Protein AF-A0A061HVM9-F1 (afdb_monomer_lite)

Foldseek 3Di:
DQAPFFQFAPPPPDDDDDDDDRHGDAEADAAEAEQDALVCLDLVNVLVVQVVVCVVCVVPPHNFFDQADPVVLCQPPPDDPVSHPTGTRYAYAHDADDPVVQPDQPPDDVPDDPVVSNDDDDRNGDHNVSRVVSVVVSVVPGDDGARHNDDDDPVRVVVVVVVSVVCSVVGPSVVVVVVVVD

InterPro domains:
  IPR039177 Nonsense-mediated mRNA decay factor SMG9 [PTHR14270] (1-181)

Sequence (182 aa):
MVKPSTPSPSHESSSSAGSDEGTEYYPHLVFLQNKARREDFCPRKLRQMHLMIDQLMAHSHLRYKGTLSMLQCNIFPGLPPDFLDSEVNLFLVPFMDSDAESETPPRAGPGSSPLFSLLPGYRGHPSFQSLVSKLRSQVMSMARPQLSHTILTEKNWFHYAARIWDGVKKSSALAEYSRLLA

pLDDT: mean 84.29, std 17.09, range [33.88, 97.94]

Organism: Cricetulus griseus (NCBI:txid10029)

Secondary structure (DSSP, 8-state):
--SPP-BPPTT--SS--------B---B--EEEEEE-GGGGSHHHHHHHHHHHHHHHTT--SB-BSS--TTTTTSSTT--GGG-SS-BSEEEEEPPPPGGGSS------TTS-TTGGGPPP--SS--HHHHHHHHHHHHHTS----SSSSPPPHHHHHHHHHHHHHHHHT-HHHHHHHHH--

Radius of gyration: 23.23 Å; chains: 1; bounding box: 70×37×56 Å

Structure (mmCIF, N/CA/C/O backbone):
data_AF-A0A061HVM9-F1
#
_entry.id   AF-A0A061HVM9-F1
#
loop_
_atom_site.group_PDB
_atom_site.id
_atom_site.type_symbol
_atom_site.label_atom_id
_atom_site.label_alt_id
_atom_site.label_comp_id
_atom_site.label_asym_id
_atom_site.label_entity_id
_atom_site.label_seq_id
_atom_site.pdbx_PDB_ins_code
_atom_site.Cartn_x
_atom_site.Cartn_y
_atom_site.Cartn_z
_atom_site.occupancy
_atom_site.B_iso_or_equiv
_atom_site.auth_seq_id
_atom_site.auth_comp_id
_atom_site.auth_asym_id
_atom_site.auth_atom_id
_atom_site.pdbx_PDB_model_num
ATOM 1 N N . MET A 1 1 ? 10.374 -10.159 -11.064 1.00 74.19 1 MET A N 1
ATOM 2 C CA . MET A 1 1 ? 11.382 -10.886 -11.867 1.00 74.19 1 MET A CA 1
ATOM 3 C C . MET A 1 1 ? 11.399 -10.501 -13.350 1.00 74.19 1 MET A C 1
ATOM 5 O O . MET A 1 1 ? 12.357 -10.835 -14.017 1.00 74.19 1 MET A O 1
ATOM 9 N N . VAL A 1 2 ? 10.397 -9.783 -13.879 1.00 85.38 2 VAL A N 1
ATOM 10 C CA . VAL A 1 2 ? 10.331 -9.397 -15.310 1.00 85.38 2 VAL A CA 1
ATOM 11 C C . VAL A 1 2 ? 10.560 -7.899 -15.560 1.00 85.38 2 VAL A C 1
ATOM 13 O O . VAL A 1 2 ? 10.361 -7.415 -16.673 1.00 85.38 2 VAL A O 1
ATOM 16 N N . LYS A 1 3 ? 10.927 -7.141 -14.514 1.00 85.56 3 LYS A N 1
ATOM 17 C CA . LYS A 1 3 ? 11.178 -5.703 -14.649 1.00 85.56 3 LYS A CA 1
ATOM 18 C C . LYS A 1 3 ? 12.512 -5.478 -15.370 1.00 85.56 3 LYS A C 1
ATOM 20 O O . LYS A 1 3 ? 13.446 -6.235 -15.115 1.00 85.56 3 LYS A O 1
ATOM 25 N N . PRO A 1 4 ? 12.626 -4.450 -16.229 1.00 77.50 4 PRO A N 1
ATOM 26 C CA . PRO A 1 4 ? 13.921 -4.030 -16.746 1.00 77.50 4 PRO A CA 1
ATOM 27 C C . PRO A 1 4 ? 14.872 -3.695 -15.594 1.00 77.50 4 PRO A C 1
ATOM 29 O O . PRO A 1 4 ? 14.436 -3.150 -14.575 1.00 77.50 4 PRO A O 1
ATOM 32 N N . SER A 1 5 ? 16.161 -3.981 -15.764 1.00 73.75 5 SER A N 1
ATOM 33 C CA . SER A 1 5 ? 17.179 -3.606 -14.787 1.00 73.75 5 SER A CA 1
ATOM 34 C C . SER A 1 5 ? 17.201 -2.087 -14.629 1.00 73.75 5 SER A C 1
ATOM 36 O O . SER A 1 5 ? 17.456 -1.346 -15.579 1.00 73.75 5 SER A O 1
ATOM 38 N N . THR A 1 6 ? 16.904 -1.621 -13.420 1.00 64.56 6 THR A N 1
ATOM 39 C CA . THR A 1 6 ? 16.974 -0.208 -13.047 1.00 64.56 6 THR A CA 1
ATOM 40 C C . THR A 1 6 ? 18.189 -0.014 -12.147 1.00 64.56 6 THR A C 1
ATOM 42 O O . THR A 1 6 ? 18.214 -0.622 -11.071 1.00 64.56 6 THR A O 1
ATOM 45 N N . PRO A 1 7 ? 19.180 0.796 -12.551 1.00 56.75 7 PRO A N 1
ATOM 46 C CA . PRO A 1 7 ? 20.351 1.042 -11.723 1.00 56.75 7 PRO A CA 1
ATOM 47 C C . PRO A 1 7 ? 19.973 1.719 -10.401 1.00 56.75 7 PRO A C 1
ATOM 49 O O . PRO A 1 7 ? 19.170 2.655 -10.411 1.00 56.75 7 PRO A O 1
ATOM 52 N N . SER A 1 8 ? 20.563 1.296 -9.279 1.00 52.66 8 SER A N 1
ATOM 53 C CA . SER A 1 8 ? 20.356 1.999 -8.006 1.00 52.66 8 SER A CA 1
ATOM 54 C C . SER A 1 8 ? 21.213 3.254 -7.865 1.00 52.66 8 SER A C 1
ATOM 56 O O . SER A 1 8 ? 22.291 3.354 -8.453 1.00 52.66 8 SER A O 1
ATOM 58 N N . PRO A 1 9 ? 20.780 4.208 -7.028 1.00 52.53 9 PRO A N 1
ATOM 59 C CA . PRO A 1 9 ? 21.576 5.376 -6.681 1.00 52.53 9 PRO A CA 1
ATOM 60 C C . PRO A 1 9 ? 22.798 4.989 -5.850 1.00 52.53 9 PRO A C 1
ATOM 62 O O . PRO A 1 9 ? 22.701 4.209 -4.908 1.00 52.53 9 PRO A O 1
ATOM 65 N N . SER A 1 10 ? 23.934 5.612 -6.139 1.00 45.53 10 SER A N 1
ATOM 66 C CA . SER A 1 10 ? 25.248 5.297 -5.569 1.00 45.53 10 SER A CA 1
ATOM 67 C C . SER A 1 10 ? 25.449 5.692 -4.092 1.00 45.53 10 SER A C 1
ATOM 69 O O . SER A 1 10 ? 26.585 5.713 -3.639 1.00 45.53 10 SER A O 1
ATOM 71 N N . HIS A 1 11 ? 24.400 6.066 -3.345 1.00 48.12 11 HIS A N 1
ATOM 72 C CA . HIS A 1 11 ? 24.543 6.773 -2.058 1.00 48.12 11 HIS A CA 1
ATOM 73 C C . HIS A 1 11 ? 23.837 6.152 -0.833 1.00 48.12 11 HIS A C 1
ATOM 75 O O . HIS A 1 11 ? 23.823 6.790 0.214 1.00 48.12 11 HIS A O 1
ATOM 81 N N . GLU A 1 12 ? 23.322 4.915 -0.892 1.00 46.75 12 GLU A N 1
ATOM 82 C CA . GLU A 1 12 ? 22.878 4.178 0.322 1.00 46.75 12 GLU A CA 1
ATOM 83 C C . GLU A 1 12 ? 23.968 3.255 0.914 1.00 46.75 12 GLU A C 1
ATOM 85 O O . GLU A 1 12 ? 23.687 2.338 1.681 1.00 46.75 12 GLU A O 1
ATOM 90 N N . SER A 1 13 ? 25.246 3.500 0.610 1.00 41.34 13 SER A N 1
ATOM 91 C CA . SER A 1 13 ? 26.3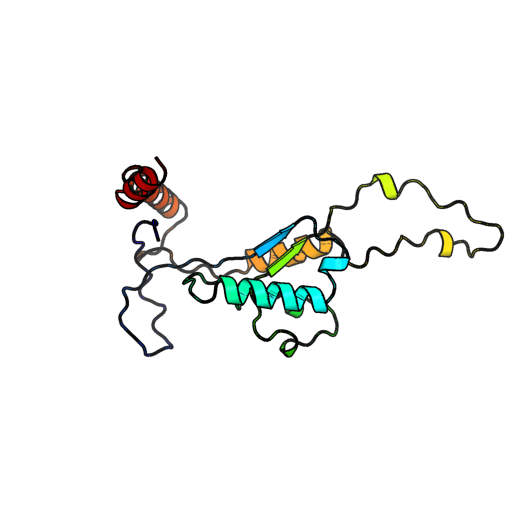77 2.780 1.207 1.00 41.34 13 SER A CA 1
ATOM 92 C C . SER A 1 13 ? 26.755 3.346 2.582 1.00 41.34 13 SER A C 1
ATOM 94 O O . SER A 1 13 ? 27.832 3.912 2.761 1.00 41.34 13 SER A O 1
ATOM 96 N N . SER A 1 14 ? 25.880 3.190 3.574 1.00 45.47 14 SER A N 1
ATOM 97 C CA . SER A 1 14 ? 26.281 3.266 4.984 1.00 45.47 14 SER A CA 1
ATOM 98 C C . SER A 1 14 ? 25.332 2.457 5.867 1.00 45.47 14 SER A C 1
ATOM 100 O O . SER A 1 14 ? 24.456 3.024 6.512 1.00 45.47 14 SER A O 1
ATOM 102 N N . SER A 1 15 ? 25.510 1.129 5.861 1.00 44.72 15 SER A N 1
ATOM 103 C CA . SER A 1 15 ? 25.301 0.169 6.971 1.00 44.72 15 SER A CA 1
ATOM 104 C C . SER A 1 15 ? 24.714 -1.173 6.511 1.00 44.72 15 SER A C 1
ATOM 106 O O . SER A 1 15 ? 23.558 -1.494 6.750 1.00 44.72 15 SER A O 1
ATOM 108 N N . SER A 1 16 ? 25.530 -2.003 5.865 1.00 35.62 16 SER A N 1
ATOM 109 C CA . SER A 1 16 ? 25.559 -3.459 6.098 1.00 35.62 16 SER A CA 1
ATOM 110 C C . SER A 1 16 ? 26.621 -4.084 5.199 1.00 35.62 16 SER A C 1
ATOM 112 O O . SER A 1 16 ? 26.613 -3.932 3.983 1.00 35.62 16 SER A O 1
ATOM 114 N N . ALA A 1 17 ? 27.588 -4.745 5.827 1.00 43.00 17 ALA A N 1
ATOM 115 C CA . ALA A 1 17 ? 28.552 -5.585 5.144 1.00 43.00 17 ALA A CA 1
ATOM 116 C C . ALA A 1 17 ? 27.852 -6.882 4.712 1.00 43.00 17 ALA A C 1
ATOM 118 O O . ALA A 1 17 ? 27.340 -7.603 5.567 1.00 43.00 17 ALA A O 1
ATOM 119 N N . GLY A 1 18 ? 27.841 -7.179 3.411 1.00 34.38 18 GLY A N 1
ATOM 120 C CA . GLY A 1 18 ? 27.379 -8.467 2.893 1.00 34.38 18 GLY A CA 1
ATOM 121 C C . GLY A 1 18 ? 26.972 -8.425 1.422 1.00 34.38 18 GLY A C 1
ATOM 122 O O . GLY A 1 18 ? 25.892 -7.951 1.107 1.00 34.38 18 GLY A O 1
ATOM 123 N N . SER A 1 19 ? 27.844 -8.976 0.572 1.00 33.88 19 SER A N 1
ATOM 124 C CA . SER A 1 19 ? 27.656 -9.372 -0.838 1.00 33.88 19 SER A CA 1
ATOM 125 C C . SER A 1 19 ? 27.231 -8.309 -1.862 1.00 33.88 19 SER A C 1
ATOM 127 O O . SER A 1 19 ? 26.124 -7.787 -1.867 1.00 33.88 19 SER A O 1
ATOM 129 N N . ASP A 1 20 ? 28.158 -8.099 -2.795 1.00 38.41 20 ASP A N 1
ATOM 130 C CA . ASP A 1 20 ? 28.116 -7.329 -4.037 1.00 38.41 20 ASP A CA 1
ATOM 131 C C . ASP A 1 20 ? 27.113 -7.927 -5.051 1.00 38.41 20 ASP A C 1
ATOM 133 O O . ASP A 1 20 ? 27.483 -8.486 -6.083 1.00 38.41 20 ASP A O 1
ATOM 137 N N . GLU A 1 21 ? 25.821 -7.877 -4.723 1.00 42.50 21 GLU A N 1
ATOM 138 C CA . GLU A 1 21 ? 24.730 -8.169 -5.653 1.00 42.50 21 GLU A CA 1
ATOM 139 C C . GLU A 1 21 ? 24.275 -6.830 -6.247 1.00 42.50 21 GLU A C 1
ATOM 141 O O . GLU A 1 21 ? 23.799 -5.948 -5.529 1.00 42.50 21 GLU A O 1
ATOM 146 N N . GLY A 1 22 ? 24.534 -6.643 -7.547 1.00 47.12 22 GLY A N 1
ATOM 147 C CA . GLY A 1 22 ? 24.397 -5.374 -8.264 1.00 47.12 22 GLY A CA 1
ATOM 148 C C . GLY A 1 22 ? 23.183 -4.569 -7.811 1.00 47.12 22 GLY A C 1
ATOM 149 O O . GLY A 1 22 ? 22.051 -5.035 -7.886 1.00 47.12 22 GLY A O 1
ATOM 150 N N . THR A 1 23 ? 23.449 -3.363 -7.314 1.00 64.88 23 THR A N 1
ATOM 151 C CA . THR A 1 23 ? 22.519 -2.520 -6.567 1.00 64.88 23 THR A CA 1
ATOM 152 C C . THR A 1 23 ? 21.246 -2.292 -7.394 1.00 64.88 23 THR A C 1
ATOM 154 O O . THR A 1 23 ? 21.191 -1.414 -8.261 1.00 64.88 23 THR A O 1
ATOM 157 N N . GLU A 1 24 ? 20.201 -3.087 -7.165 1.00 80.81 24 GLU A N 1
ATOM 158 C CA . GLU A 1 24 ? 18.944 -3.040 -7.914 1.00 80.81 24 GLU A CA 1
ATOM 159 C C . GLU A 1 24 ? 17.873 -2.288 -7.119 1.00 80.81 24 GLU A C 1
ATOM 161 O O . GLU A 1 24 ? 17.646 -2.540 -5.937 1.00 80.81 24 GLU A O 1
ATOM 166 N N . TYR A 1 25 ? 17.191 -1.347 -7.777 1.00 86.06 25 TYR A N 1
ATOM 167 C CA . TYR A 1 25 ? 16.159 -0.563 -7.108 1.00 86.06 25 TYR A CA 1
ATOM 168 C C . TYR A 1 25 ? 14.911 -1.415 -6.828 1.00 86.06 25 TYR A C 1
ATOM 170 O O . TYR A 1 25 ? 14.307 -1.979 -7.753 1.00 86.06 25 TYR A O 1
ATOM 178 N N . TYR A 1 26 ? 14.493 -1.434 -5.559 1.00 90.94 26 TYR A N 1
ATOM 179 C CA . TYR A 1 26 ? 13.255 -2.049 -5.083 1.00 90.94 26 TYR A CA 1
ATOM 180 C C . TYR A 1 26 ? 12.384 -1.012 -4.354 1.00 90.94 26 TYR A C 1
ATOM 182 O O . TYR A 1 26 ? 12.825 -0.438 -3.354 1.00 90.94 26 TYR A O 1
ATOM 190 N N . PRO A 1 27 ? 11.153 -0.747 -4.830 1.00 92.44 27 PRO A N 1
ATOM 191 C CA . PRO A 1 27 ? 10.288 0.264 -4.233 1.00 92.44 27 PRO A CA 1
ATOM 192 C C . PRO A 1 27 ? 9.688 -0.196 -2.896 1.00 92.44 27 PRO A C 1
ATOM 194 O O . PRO A 1 27 ? 9.654 -1.387 -2.570 1.00 92.44 27 PRO A O 1
ATOM 197 N N . HIS A 1 28 ? 9.153 0.773 -2.148 1.00 94.75 28 HIS A N 1
ATOM 198 C CA . HIS A 1 28 ? 8.286 0.505 -1.002 1.00 94.75 28 HIS A CA 1
ATOM 199 C C . HIS A 1 28 ? 6.947 -0.083 -1.449 1.00 94.75 28 HIS A C 1
ATOM 201 O O . HIS A 1 28 ? 6.376 0.341 -2.455 1.00 94.75 28 HIS A O 1
ATOM 207 N N . LEU A 1 29 ? 6.443 -1.043 -0.675 1.00 96.31 29 LEU A N 1
ATOM 208 C CA . LEU A 1 29 ? 5.141 -1.670 -0.875 1.00 96.31 29 LEU A CA 1
ATOM 209 C C . LEU A 1 29 ? 4.261 -1.426 0.353 1.00 96.31 29 LEU A C 1
ATOM 211 O O . LEU A 1 29 ? 4.731 -1.549 1.485 1.00 96.31 29 LEU A O 1
ATOM 215 N N . VAL A 1 30 ? 2.992 -1.093 0.114 1.00 97.00 30 VAL A N 1
ATOM 216 C CA . VAL A 1 30 ? 1.962 -0.906 1.144 1.00 97.00 30 VAL A CA 1
ATOM 217 C C . VAL A 1 30 ? 0.769 -1.793 0.803 1.00 97.00 30 VAL A C 1
ATOM 219 O O . VAL A 1 30 ? 0.274 -1.764 -0.324 1.00 97.00 30 VAL A O 1
ATOM 222 N N . PHE A 1 31 ? 0.294 -2.556 1.782 1.00 97.94 31 PHE A N 1
ATOM 223 C CA . PHE A 1 31 ? -0.919 -3.357 1.683 1.00 97.94 31 PHE A CA 1
ATOM 224 C C . PHE A 1 31 ? -2.098 -2.550 2.219 1.00 97.94 31 PHE A C 1
ATOM 226 O O . PHE A 1 31 ? -2.112 -2.160 3.383 1.00 97.94 31 PHE A O 1
ATOM 233 N N . LEU A 1 32 ? -3.096 -2.293 1.375 1.00 97.75 32 LEU A N 1
ATOM 234 C CA . LEU A 1 32 ? -4.292 -1.546 1.756 1.00 97.75 32 LEU A CA 1
ATOM 235 C C . LEU A 1 32 ? -5.514 -2.461 1.709 1.00 97.75 32 LEU A C 1
ATOM 237 O O . LEU A 1 32 ? -6.006 -2.785 0.627 1.00 97.75 32 LEU A O 1
ATOM 241 N N . GLN A 1 33 ? -6.037 -2.835 2.875 1.00 97.31 33 GLN A N 1
ATOM 242 C CA . GLN A 1 33 ? -7.285 -3.586 2.966 1.00 97.31 33 GLN A CA 1
ATOM 243 C C . GLN A 1 33 ? -8.463 -2.612 2.984 1.00 97.31 33 GLN A C 1
ATOM 245 O O . GLN A 1 33 ? -8.855 -2.081 4.026 1.00 97.31 33 GLN A O 1
ATOM 250 N N . ASN A 1 34 ? -9.012 -2.355 1.800 1.00 96.50 34 ASN A N 1
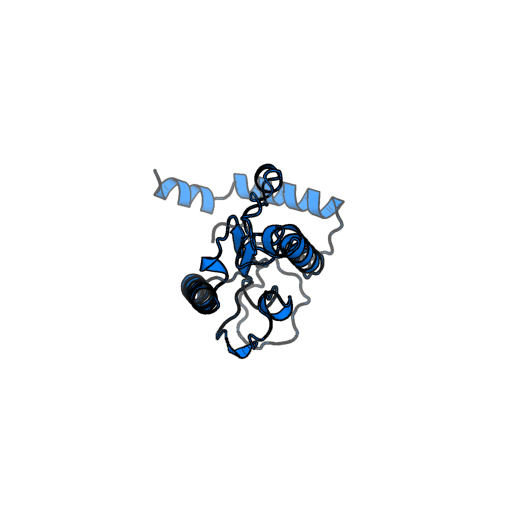ATOM 251 C CA . ASN A 1 34 ? -10.224 -1.561 1.650 1.00 96.50 34 ASN A CA 1
ATOM 252 C C . ASN A 1 34 ? -11.469 -2.379 2.037 1.00 96.50 34 ASN A C 1
ATOM 254 O O . ASN A 1 34 ? -11.451 -3.610 1.973 1.00 96.50 34 ASN A O 1
ATOM 258 N N . LYS A 1 35 ? -12.565 -1.693 2.383 1.00 95.75 35 LYS A N 1
ATOM 259 C CA . LYS A 1 35 ? -13.837 -2.300 2.810 1.00 95.75 35 LYS A CA 1
ATOM 260 C C . LYS A 1 35 ? -13.683 -3.200 4.044 1.00 95.75 35 LYS A C 1
ATOM 262 O O . LYS A 1 35 ? -14.399 -4.192 4.189 1.00 95.75 35 LYS A O 1
ATOM 267 N N . ALA A 1 36 ? -12.753 -2.840 4.926 1.00 96.31 36 ALA A N 1
ATOM 268 C CA . ALA A 1 36 ? -12.527 -3.534 6.183 1.00 96.31 36 ALA A CA 1
ATOM 269 C C . ALA A 1 36 ? -13.779 -3.461 7.069 1.00 96.31 36 ALA A C 1
ATOM 271 O O . ALA A 1 36 ? -14.452 -2.429 7.163 1.00 96.31 36 ALA A O 1
ATOM 272 N N . ARG A 1 37 ? -14.099 -4.572 7.721 1.00 94.75 37 ARG A N 1
ATOM 273 C CA . ARG A 1 37 ? -15.228 -4.694 8.648 1.00 94.75 37 ARG A CA 1
ATOM 274 C C . ARG A 1 37 ? -14.724 -4.654 10.084 1.00 94.75 37 ARG A C 1
ATOM 276 O O . ARG A 1 37 ? -13.538 -4.814 10.342 1.00 94.75 37 ARG A O 1
ATOM 283 N N . ARG A 1 38 ? -15.641 -4.529 11.045 1.00 94.81 38 ARG A N 1
ATOM 284 C CA . ARG A 1 38 ? -15.345 -4.562 12.490 1.00 94.81 38 ARG A CA 1
ATOM 285 C C . ARG A 1 38 ? -14.400 -5.699 12.906 1.00 94.81 38 ARG A C 1
ATOM 287 O O . ARG A 1 38 ? -13.505 -5.496 13.713 1.00 94.81 38 ARG A O 1
ATOM 294 N N . GLU A 1 39 ? -14.592 -6.891 12.350 1.00 95.75 39 GLU A N 1
ATOM 295 C CA . GLU A 1 39 ? -13.758 -8.071 12.617 1.00 95.75 39 GLU A CA 1
ATOM 296 C C . GLU A 1 39 ? -12.289 -7.905 12.197 1.00 95.75 39 GLU A C 1
ATOM 298 O O . GLU A 1 39 ? -11.416 -8.520 12.804 1.00 95.75 39 GLU A O 1
ATOM 303 N N . ASP A 1 40 ? -11.998 -7.062 11.204 1.00 96.06 40 ASP A N 1
ATOM 304 C CA . ASP A 1 40 ? -10.636 -6.774 10.738 1.00 96.06 40 ASP A CA 1
ATOM 305 C C . ASP A 1 40 ? -9.881 -5.860 11.708 1.00 96.06 40 ASP A C 1
ATOM 307 O O . ASP A 1 40 ? -8.659 -5.927 11.797 1.00 96.06 40 ASP A O 1
ATOM 311 N N . PHE A 1 41 ? -10.606 -5.073 12.507 1.00 95.75 41 PHE A N 1
ATOM 312 C CA . PHE A 1 41 ? -10.054 -4.201 13.545 1.00 95.75 41 PHE A CA 1
ATOM 313 C C . PHE A 1 41 ? -9.893 -4.908 14.901 1.00 95.75 41 PHE A C 1
ATOM 315 O O . PHE A 1 41 ? -9.752 -4.249 15.930 1.00 95.75 41 PHE A O 1
ATOM 322 N N . CYS A 1 42 ? -9.903 -6.243 14.952 1.00 94.81 42 CYS A N 1
ATOM 323 C CA . CYS A 1 42 ? -9.543 -6.948 16.180 1.00 94.81 42 CYS A CA 1
ATOM 324 C C . CYS A 1 42 ? -8.028 -7.249 16.213 1.00 94.81 42 CYS A C 1
ATOM 326 O O . CYS A 1 42 ? -7.492 -7.777 15.233 1.00 94.81 42 CYS A O 1
ATOM 328 N N . PRO A 1 43 ? -7.316 -6.992 17.333 1.00 94.81 43 PRO A N 1
ATOM 329 C CA . PRO A 1 43 ? -5.868 -7.225 17.428 1.00 94.81 43 PRO A CA 1
ATOM 330 C C . PRO A 1 43 ? -5.442 -8.656 17.076 1.00 94.81 43 PRO A C 1
ATOM 332 O O . PRO A 1 43 ? -4.395 -8.876 16.472 1.00 94.81 43 PRO A O 1
ATOM 335 N N . ARG A 1 44 ? -6.284 -9.646 17.402 1.00 95.75 44 ARG A N 1
ATOM 336 C CA . ARG A 1 44 ? -6.037 -11.054 17.068 1.00 95.75 44 ARG A CA 1
ATOM 337 C C . ARG A 1 44 ? -5.959 -11.281 15.555 1.00 95.75 44 ARG A C 1
ATOM 339 O O . ARG A 1 44 ? -5.037 -11.956 15.105 1.00 95.75 44 ARG A O 1
ATOM 346 N N . LYS A 1 45 ? -6.901 -10.727 14.782 1.00 96.38 45 LYS A N 1
ATOM 347 C CA . LYS A 1 45 ? -6.911 -10.851 13.315 1.00 96.38 45 LYS A CA 1
ATOM 348 C C . LYS A 1 45 ? -5.823 -9.981 12.689 1.00 96.38 45 LYS A C 1
ATOM 350 O O . LYS A 1 45 ? -5.169 -10.439 11.761 1.00 96.38 45 LYS A O 1
ATOM 355 N N . LEU A 1 46 ? -5.542 -8.803 13.256 1.00 95.38 46 LEU A N 1
ATOM 356 C CA . LEU A 1 46 ? -4.415 -7.961 12.843 1.00 95.38 46 LEU A CA 1
ATOM 357 C C . LEU A 1 46 ? -3.085 -8.731 12.904 1.00 95.38 46 LEU A C 1
ATOM 359 O O . LEU A 1 46 ? -2.373 -8.797 11.905 1.00 95.38 46 LEU A O 1
ATOM 363 N N . ARG A 1 47 ? -2.784 -9.395 14.030 1.00 95.75 47 ARG A N 1
ATOM 364 C CA . ARG A 1 47 ? -1.574 -10.228 14.159 1.00 95.75 47 ARG A CA 1
ATOM 365 C C . ARG A 1 47 ? -1.520 -11.329 13.098 1.00 95.75 47 ARG A C 1
ATOM 367 O O . ARG A 1 47 ? -0.470 -11.555 12.508 1.00 95.75 47 ARG A O 1
ATOM 374 N N . GLN A 1 48 ? -2.647 -11.993 12.836 1.00 96.94 48 GLN A N 1
ATOM 375 C CA . GLN A 1 48 ? -2.727 -13.034 11.806 1.00 96.94 48 GLN A CA 1
ATOM 376 C C . GLN A 1 48 ? -2.445 -12.479 10.403 1.00 96.94 48 GLN A C 1
ATOM 378 O O . GLN A 1 48 ? -1.688 -13.098 9.662 1.00 96.94 48 GLN A O 1
ATOM 383 N N . MET A 1 49 ? -2.990 -11.308 10.051 1.00 96.88 49 MET A N 1
ATOM 384 C CA . MET A 1 49 ? -2.720 -10.659 8.761 1.00 96.88 49 MET A CA 1
ATOM 385 C C . MET A 1 49 ? -1.229 -10.347 8.590 1.00 96.88 49 MET A C 1
ATOM 387 O O . MET A 1 49 ? -0.653 -10.675 7.555 1.00 96.88 49 MET A O 1
ATOM 391 N N . HIS A 1 50 ? -0.599 -9.769 9.616 1.00 96.50 50 HIS A N 1
ATOM 392 C CA . HIS A 1 50 ? 0.834 -9.468 9.607 1.00 96.50 50 HIS A CA 1
ATOM 393 C C . HIS A 1 50 ? 1.689 -10.730 9.437 1.00 96.50 50 HIS A C 1
ATOM 395 O O . HIS A 1 50 ? 2.556 -10.761 8.566 1.00 96.50 50 HIS A O 1
ATOM 401 N N . LEU A 1 51 ? 1.393 -11.786 10.202 1.00 97.12 51 LEU A N 1
ATOM 402 C CA . LEU A 1 51 ? 2.095 -13.068 10.121 1.00 97.12 51 LEU A CA 1
ATOM 403 C C . LEU A 1 51 ? 1.982 -13.699 8.725 1.00 97.12 51 LEU A C 1
ATOM 405 O O . LEU A 1 51 ? 2.978 -14.153 8.167 1.00 97.12 51 LEU A O 1
ATOM 409 N N . MET A 1 52 ? 0.775 -13.720 8.152 1.00 97.69 52 MET A N 1
ATOM 410 C CA . MET A 1 52 ? 0.540 -14.307 6.831 1.00 97.69 52 MET A CA 1
ATOM 411 C C . MET A 1 52 ? 1.272 -13.541 5.728 1.00 97.69 52 MET A C 1
ATOM 413 O O . MET A 1 52 ? 1.915 -14.160 4.884 1.00 97.69 52 MET A O 1
ATOM 417 N N . ILE A 1 53 ? 1.184 -12.206 5.729 1.00 97.38 53 ILE A N 1
ATOM 418 C CA . ILE A 1 53 ? 1.862 -11.378 4.724 1.00 97.38 53 ILE A CA 1
ATOM 419 C C . ILE A 1 53 ? 3.374 -11.560 4.826 1.00 97.38 53 ILE A C 1
ATOM 421 O O . ILE A 1 53 ? 4.029 -11.697 3.796 1.00 97.38 53 ILE A O 1
ATOM 425 N N . ASP A 1 54 ? 3.918 -11.593 6.043 1.00 96.94 54 ASP A N 1
ATOM 426 C CA . ASP A 1 54 ? 5.348 -11.794 6.252 1.00 96.94 54 ASP A CA 1
ATOM 427 C C . ASP A 1 54 ? 5.827 -13.132 5.673 1.00 96.94 54 ASP A C 1
ATOM 429 O O . ASP A 1 54 ? 6.731 -13.171 4.842 1.00 96.94 54 ASP A O 1
ATOM 433 N N . GLN A 1 55 ? 5.144 -14.229 6.008 1.00 97.12 55 GLN A N 1
ATOM 434 C CA . GLN A 1 55 ? 5.494 -15.554 5.488 1.00 97.12 55 GLN A CA 1
ATOM 435 C C . GLN A 1 55 ? 5.404 -15.632 3.958 1.00 97.12 55 GLN A C 1
ATOM 437 O O . GLN A 1 55 ? 6.284 -16.205 3.318 1.00 97.12 55 GLN A O 1
ATOM 442 N N . LEU A 1 56 ? 4.374 -15.029 3.356 1.00 97.69 56 LEU A N 1
ATOM 443 C CA . LEU A 1 56 ? 4.198 -15.016 1.899 1.00 97.69 56 LEU A CA 1
ATOM 444 C C . LEU A 1 56 ? 5.247 -14.157 1.180 1.00 97.69 56 LEU A C 1
ATOM 446 O O . LEU A 1 56 ? 5.590 -14.434 0.032 1.00 97.69 56 LEU A O 1
ATOM 450 N N . MET A 1 57 ? 5.750 -13.116 1.842 1.00 97.12 57 MET A N 1
ATOM 451 C CA . MET A 1 57 ? 6.689 -12.147 1.273 1.00 97.12 57 MET A CA 1
ATOM 452 C C . MET A 1 57 ? 8.126 -12.342 1.769 1.00 97.12 57 MET A C 1
ATOM 454 O O . MET A 1 57 ? 8.988 -11.523 1.451 1.00 97.12 57 MET A O 1
ATOM 458 N N . ALA A 1 58 ? 8.414 -13.423 2.500 1.00 95.19 58 ALA A N 1
ATOM 459 C CA . ALA A 1 58 ? 9.707 -13.668 3.143 1.00 95.19 58 ALA A CA 1
ATOM 460 C C . ALA A 1 58 ? 10.897 -13.661 2.167 1.00 95.19 58 ALA A C 1
ATOM 462 O O . ALA A 1 58 ? 12.001 -13.275 2.539 1.00 95.19 58 ALA A O 1
ATOM 463 N N . HIS A 1 59 ? 10.671 -14.057 0.912 1.00 94.81 59 HIS A N 1
ATOM 464 C CA . HIS A 1 59 ? 11.690 -14.075 -0.148 1.00 94.81 59 HIS A CA 1
ATOM 465 C C . HIS A 1 59 ? 11.513 -12.946 -1.173 1.00 94.81 59 HIS A C 1
ATOM 467 O O . HIS A 1 59 ? 12.170 -12.927 -2.211 1.00 94.81 59 HIS A O 1
ATOM 473 N N . SER A 1 60 ? 10.606 -12.004 -0.915 1.00 94.75 60 SER A N 1
ATOM 474 C CA . SER A 1 60 ? 10.439 -10.826 -1.758 1.00 94.75 60 SER A CA 1
ATOM 475 C C . SER A 1 60 ? 11.511 -9.792 -1.437 1.00 94.75 60 SER A C 1
ATOM 477 O O . SER A 1 60 ? 11.716 -9.438 -0.281 1.00 94.75 60 SER A O 1
ATOM 479 N N . HIS A 1 61 ? 12.139 -9.237 -2.471 1.00 93.69 61 HIS A N 1
ATOM 480 C CA . HIS A 1 61 ? 13.115 -8.150 -2.332 1.00 93.69 61 HIS A CA 1
ATOM 481 C C . HIS A 1 61 ? 12.456 -6.764 -2.159 1.00 93.69 61 HIS A C 1
ATOM 483 O O . HIS A 1 61 ? 13.138 -5.746 -2.060 1.00 93.69 61 HIS A O 1
ATOM 489 N N . LEU A 1 62 ? 11.118 -6.685 -2.163 1.00 94.44 62 LEU A N 1
ATOM 490 C CA . LEU A 1 62 ? 10.392 -5.422 -2.007 1.00 94.44 62 LEU A CA 1
ATOM 491 C C . LEU A 1 62 ? 10.499 -4.877 -0.577 1.00 94.44 62 LEU A C 1
ATOM 493 O O . LEU A 1 62 ? 10.541 -5.627 0.394 1.00 94.44 62 LEU A O 1
ATOM 497 N N . ARG A 1 63 ? 10.451 -3.549 -0.426 1.00 94.50 63 ARG A N 1
ATOM 498 C CA . ARG A 1 63 ? 10.480 -2.896 0.893 1.00 94.50 63 ARG A CA 1
ATOM 499 C C . ARG A 1 63 ? 9.064 -2.857 1.494 1.00 94.50 63 ARG A C 1
ATOM 501 O O . ARG A 1 63 ? 8.369 -1.847 1.388 1.00 94.50 63 ARG A O 1
ATOM 508 N N . TYR A 1 64 ? 8.609 -3.965 2.084 1.00 96.31 64 TYR A N 1
ATOM 509 C CA . TYR A 1 64 ? 7.230 -4.121 2.592 1.00 96.31 64 TYR A CA 1
ATOM 510 C C . TYR A 1 64 ? 7.068 -4.010 4.120 1.00 96.31 64 TYR A C 1
ATOM 512 O O . TYR A 1 64 ? 5.961 -4.205 4.621 1.00 96.31 64 TYR A O 1
ATOM 520 N N . LYS A 1 65 ? 8.132 -3.689 4.867 1.00 94.62 65 LYS A N 1
ATOM 521 C CA . LYS A 1 65 ? 8.125 -3.551 6.337 1.00 94.62 65 LYS A CA 1
ATOM 522 C C . LYS A 1 65 ? 8.710 -2.215 6.795 1.00 94.62 65 LYS A C 1
ATOM 524 O O . LYS A 1 65 ? 9.458 -1.577 6.052 1.00 94.62 65 LYS A O 1
ATOM 529 N N . GLY A 1 66 ? 8.403 -1.825 8.034 1.00 85.50 66 GLY A N 1
ATOM 530 C CA . GLY A 1 66 ? 9.125 -0.778 8.770 1.00 85.50 66 GLY A CA 1
ATOM 531 C C . GLY A 1 66 ? 8.971 0.656 8.253 1.00 85.50 66 GLY A C 1
ATOM 532 O O . GLY A 1 66 ? 9.729 1.522 8.676 1.00 85.50 66 GLY A O 1
ATOM 533 N N . THR A 1 67 ? 8.035 0.929 7.337 1.00 87.25 67 THR A N 1
ATOM 534 C CA . THR A 1 67 ? 7.808 2.295 6.823 1.00 87.25 67 THR A CA 1
ATOM 535 C C . THR A 1 67 ? 6.458 2.874 7.241 1.00 87.25 67 THR A C 1
ATOM 537 O O . THR A 1 67 ? 6.362 4.071 7.485 1.00 87.25 67 THR A O 1
ATOM 540 N N . LEU A 1 68 ? 5.415 2.044 7.337 1.00 90.69 68 LEU A N 1
ATOM 541 C CA . LEU A 1 68 ? 4.058 2.484 7.664 1.00 90.69 68 LEU A CA 1
ATOM 542 C C . LEU A 1 68 ? 3.488 1.608 8.781 1.00 90.69 68 LEU A C 1
ATOM 544 O O . LEU A 1 68 ? 3.202 0.435 8.558 1.00 90.69 68 LEU A O 1
ATOM 548 N N . SER A 1 69 ? 3.312 2.198 9.967 1.00 89.38 69 SER A N 1
ATOM 549 C CA . SER A 1 69 ? 2.813 1.516 11.167 1.00 89.38 69 SER A CA 1
ATOM 550 C C . SER A 1 69 ? 1.434 2.030 11.580 1.00 89.38 69 SER A C 1
ATOM 552 O O . SER A 1 69 ? 1.240 3.221 11.859 1.00 89.38 69 SER A O 1
ATOM 554 N N . MET A 1 70 ? 0.458 1.123 11.671 1.00 87.88 70 MET A N 1
ATOM 555 C CA . MET A 1 70 ? -0.870 1.448 12.207 1.00 87.88 70 MET A CA 1
ATOM 556 C C . MET A 1 70 ? -0.838 1.665 13.722 1.00 87.88 70 MET A C 1
ATOM 558 O O . MET A 1 70 ? -1.629 2.463 14.242 1.00 87.88 70 MET A O 1
ATOM 562 N N . LEU A 1 71 ? 0.073 0.977 14.419 1.00 88.19 71 LEU A N 1
ATOM 563 C CA . LEU A 1 71 ? 0.237 1.088 15.868 1.00 88.19 71 LEU A CA 1
ATOM 564 C C . LEU A 1 71 ? 0.742 2.483 16.245 1.00 88.19 71 LEU A C 1
ATOM 566 O O . LEU A 1 71 ? 0.136 3.158 17.078 1.00 88.19 71 LEU A O 1
ATOM 570 N N . GLN A 1 72 ? 1.760 2.981 15.538 1.00 86.31 72 GLN A N 1
ATOM 571 C CA . GLN A 1 72 ? 2.283 4.339 15.731 1.00 86.31 72 GLN A CA 1
ATOM 572 C C . GLN A 1 72 ? 1.271 5.427 15.343 1.00 86.31 72 GLN A C 1
ATOM 574 O O . GLN A 1 72 ? 1.261 6.512 15.922 1.00 86.31 72 GLN A O 1
ATOM 579 N N . CYS A 1 73 ? 0.360 5.135 14.410 1.00 88.12 73 CYS A N 1
ATOM 580 C CA . CYS A 1 73 ? -0.732 6.039 14.048 1.00 88.12 73 CYS A CA 1
ATOM 581 C C . CYS A 1 73 ? -1.854 6.114 15.100 1.00 88.12 73 CYS A C 1
ATOM 583 O O . CYS A 1 73 ? -2.865 6.779 14.844 1.00 88.12 73 CYS A O 1
ATOM 585 N N . ASN A 1 74 ? -1.717 5.459 16.259 1.00 88.50 74 ASN A N 1
ATOM 586 C CA . ASN A 1 74 ? -2.718 5.410 17.327 1.00 88.50 74 ASN A CA 1
ATOM 587 C C . ASN A 1 74 ? -4.100 4.934 16.827 1.00 88.50 74 ASN A C 1
ATOM 589 O O . ASN A 1 74 ? -5.136 5.496 17.184 1.00 88.50 74 ASN A O 1
ATOM 593 N N . ILE A 1 75 ? -4.111 3.949 15.918 1.00 91.56 75 ILE A N 1
ATOM 594 C CA . ILE A 1 75 ? -5.349 3.300 15.446 1.00 91.56 75 ILE A CA 1
ATOM 595 C C . ILE A 1 75 ? -5.834 2.264 16.469 1.00 91.56 75 ILE A C 1
ATOM 597 O O . ILE A 1 75 ? -7.039 2.090 16.636 1.00 91.56 75 ILE A O 1
ATOM 601 N N . PHE A 1 76 ? -4.899 1.640 17.190 1.00 93.25 76 PHE A N 1
ATOM 602 C CA . PHE A 1 76 ? -5.152 0.695 18.276 1.00 93.25 76 PHE A CA 1
ATOM 603 C C . PHE A 1 76 ? -4.556 1.230 19.587 1.00 93.25 76 PHE A C 1
ATOM 605 O O . PHE A 1 76 ? -3.435 0.862 19.944 1.00 93.25 76 PHE A O 1
ATOM 612 N N . PRO A 1 77 ? -5.265 2.125 20.300 1.00 91.31 77 PRO A N 1
ATOM 613 C CA . PRO A 1 77 ? -4.782 2.657 21.567 1.00 91.31 77 PRO A CA 1
ATOM 614 C C . PRO A 1 77 ? -4.522 1.534 22.576 1.00 91.31 77 PRO A C 1
ATOM 616 O O . PRO A 1 77 ? -5.346 0.635 22.737 1.00 91.31 77 PRO A O 1
ATOM 619 N N . GLY A 1 78 ? -3.381 1.597 23.263 1.00 89.62 78 GLY A N 1
ATOM 620 C CA . GLY A 1 78 ? -3.008 0.626 24.296 1.00 89.62 78 GLY A CA 1
ATOM 621 C C . GLY A 1 78 ? -2.444 -0.697 23.774 1.00 89.62 78 GLY A C 1
ATOM 622 O O . GLY A 1 78 ? -2.140 -1.568 24.585 1.00 89.62 78 GLY A O 1
ATOM 623 N N . LEU A 1 79 ? -2.275 -0.856 22.457 1.00 92.75 79 LEU A N 1
ATOM 624 C CA . LEU A 1 79 ? -1.557 -1.996 21.897 1.00 92.75 79 LEU A CA 1
ATOM 625 C C . LEU A 1 79 ? -0.063 -1.647 21.784 1.00 92.75 79 LEU A C 1
ATOM 627 O O . LEU A 1 79 ? 0.279 -0.696 21.076 1.00 92.75 79 LEU A O 1
ATOM 631 N N . PRO A 1 80 ? 0.825 -2.359 22.492 1.00 90.88 80 PRO A N 1
ATOM 632 C CA . PRO A 1 80 ? 2.243 -2.040 22.467 1.00 90.88 80 PRO A CA 1
ATOM 633 C C . PRO A 1 80 ? 2.904 -2.539 21.160 1.00 90.88 80 PRO A C 1
ATOM 635 O O . PRO A 1 80 ? 2.382 -3.460 20.524 1.00 90.88 80 PRO A O 1
ATOM 638 N N . PRO A 1 81 ? 4.026 -1.939 20.712 1.00 84.50 81 PRO A N 1
ATOM 639 C CA . PRO A 1 81 ? 4.677 -2.313 19.449 1.00 84.50 81 PRO A CA 1
ATOM 640 C C . PRO A 1 81 ? 5.195 -3.758 19.402 1.00 84.50 81 PRO A C 1
ATOM 642 O O . PRO A 1 81 ? 5.235 -4.359 18.335 1.00 84.50 81 PRO A O 1
ATOM 645 N N . ASP A 1 82 ? 5.545 -4.331 20.554 1.00 89.25 82 ASP A N 1
ATOM 646 C CA . ASP A 1 82 ? 5.971 -5.727 20.733 1.00 89.25 82 ASP A CA 1
ATOM 647 C C . ASP A 1 82 ? 4.828 -6.743 20.551 1.00 89.25 82 ASP A C 1
ATOM 649 O O . ASP A 1 82 ? 5.056 -7.951 20.531 1.00 89.25 82 ASP A O 1
ATOM 653 N N . PHE A 1 83 ? 3.585 -6.282 20.372 1.00 91.50 83 PHE A N 1
ATOM 654 C CA . PHE A 1 83 ? 2.455 -7.157 20.069 1.00 91.50 83 PHE A CA 1
ATOM 655 C C . PHE A 1 83 ? 2.585 -7.861 18.705 1.00 91.50 83 PHE A C 1
ATOM 657 O O . PHE A 1 83 ? 1.975 -8.924 18.514 1.00 91.50 83 PHE A O 1
ATOM 664 N N . LEU A 1 84 ? 3.314 -7.264 17.757 1.00 91.81 84 LEU A N 1
ATOM 665 C CA . LEU A 1 84 ? 3.554 -7.798 16.418 1.00 91.81 84 LEU A CA 1
ATOM 666 C C . LEU A 1 84 ? 5.022 -8.217 16.288 1.00 91.81 84 LEU A C 1
ATOM 668 O O . LEU A 1 84 ? 5.906 -7.373 16.375 1.00 91.81 84 LEU A O 1
ATOM 672 N N . ASP A 1 85 ? 5.273 -9.495 15.995 1.00 88.50 85 ASP A N 1
ATOM 673 C CA . ASP A 1 85 ? 6.638 -10.005 15.778 1.00 88.50 85 ASP A CA 1
ATOM 674 C C . ASP A 1 85 ? 7.302 -9.347 14.556 1.00 88.50 85 ASP A C 1
ATOM 676 O O . ASP A 1 85 ? 8.492 -9.037 14.554 1.00 88.50 85 ASP A O 1
ATOM 680 N N . SER A 1 86 ? 6.511 -9.108 13.503 1.00 90.12 86 SER A N 1
ATOM 681 C CA . SER A 1 86 ? 6.936 -8.365 12.322 1.00 90.12 86 SER A CA 1
ATOM 682 C C . SER A 1 86 ? 5.836 -7.434 11.821 1.00 90.12 86 SER A C 1
ATOM 684 O O . SER A 1 86 ? 4.760 -7.863 11.391 1.00 90.12 86 SER A O 1
ATOM 686 N N . GLU A 1 87 ? 6.101 -6.129 11.861 1.00 93.06 87 GLU A N 1
ATOM 687 C CA . GLU A 1 87 ? 5.174 -5.126 11.349 1.00 93.06 87 GLU A CA 1
ATOM 688 C C . GLU A 1 87 ? 5.409 -4.868 9.850 1.00 93.06 87 GLU A C 1
ATOM 690 O O . GLU A 1 87 ? 6.325 -4.149 9.441 1.00 93.06 87 GLU A O 1
ATOM 695 N N . VAL A 1 88 ? 4.564 -5.477 9.015 1.00 95.94 88 VAL A N 1
ATOM 696 C CA . VAL A 1 88 ? 4.460 -5.156 7.588 1.00 95.94 88 VAL A CA 1
ATOM 697 C C . VAL A 1 88 ? 3.699 -3.841 7.387 1.00 95.94 88 VAL A C 1
ATOM 699 O O . VAL A 1 88 ? 2.891 -3.447 8.225 1.00 95.94 88 VAL A O 1
ATOM 702 N N . ASN A 1 89 ? 3.915 -3.185 6.247 1.00 96.00 89 ASN A N 1
ATOM 703 C CA . ASN A 1 89 ? 3.264 -1.934 5.855 1.00 96.00 89 ASN A CA 1
ATOM 704 C C . ASN A 1 89 ? 1.783 -2.165 5.475 1.00 96.00 89 ASN A C 1
ATOM 706 O O . ASN A 1 89 ? 1.408 -2.021 4.309 1.00 96.00 89 ASN A O 1
ATOM 710 N N . LEU A 1 90 ? 0.947 -2.577 6.429 1.00 96.56 90 LEU A N 1
ATOM 711 C CA . LEU A 1 90 ? -0.485 -2.835 6.257 1.00 96.56 90 LEU A CA 1
ATOM 712 C C . LEU A 1 90 ? -1.308 -1.645 6.757 1.00 96.56 90 LEU A C 1
ATOM 714 O O . LEU A 1 90 ? -1.002 -1.065 7.793 1.00 96.56 90 LEU A O 1
ATOM 718 N N . PHE A 1 91 ? -2.382 -1.302 6.047 1.00 97.44 91 PHE A N 1
ATOM 719 C CA . PHE A 1 91 ? -3.354 -0.306 6.485 1.00 97.44 91 PHE A CA 1
ATOM 720 C C . PHE A 1 91 ? -4.790 -0.747 6.180 1.00 97.44 91 PHE A C 1
ATOM 722 O O . PHE A 1 91 ? -5.066 -1.305 5.117 1.00 97.44 91 PHE A O 1
ATOM 729 N N . LEU A 1 92 ? -5.719 -0.476 7.101 1.00 97.38 92 LEU A N 1
ATOM 730 C CA . LEU A 1 92 ? -7.134 -0.841 6.976 1.00 97.38 92 LEU A CA 1
ATOM 731 C C . LEU A 1 92 ? -7.994 0.396 6.700 1.00 97.38 92 LEU A C 1
ATOM 733 O O . LEU A 1 92 ? -7.859 1.417 7.378 1.00 97.38 92 LEU A O 1
ATOM 737 N N . VAL A 1 93 ?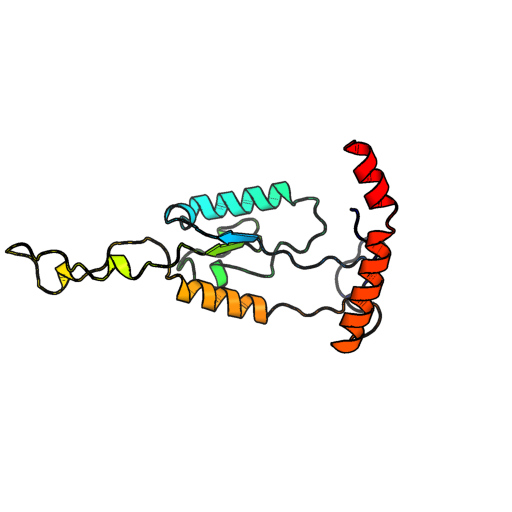 -8.920 0.289 5.747 1.00 97.00 93 VAL A N 1
ATOM 738 C CA . VAL A 1 93 ? -9.897 1.342 5.433 1.00 97.00 93 VAL A CA 1
ATOM 739 C C . VAL A 1 93 ? -11.303 0.737 5.451 1.00 97.00 93 VAL A C 1
ATOM 741 O O . VAL A 1 93 ? -11.554 -0.208 4.699 1.00 97.00 93 VAL A O 1
ATOM 744 N N . PRO A 1 94 ? -12.219 1.234 6.304 1.00 96.38 94 PRO A N 1
ATOM 745 C CA . PRO A 1 94 ? -13.568 0.702 6.410 1.00 96.38 94 PRO A CA 1
ATOM 746 C C . PRO A 1 94 ? -14.437 1.162 5.237 1.00 96.38 94 PRO A C 1
ATOM 748 O O . PRO A 1 94 ? -14.011 1.951 4.392 1.00 96.38 94 PRO A O 1
ATOM 751 N N . PHE A 1 95 ? -15.680 0.687 5.200 1.00 94.06 95 PHE A N 1
ATOM 752 C CA . PHE A 1 95 ? -16.693 1.304 4.348 1.00 94.06 95 PHE A CA 1
ATOM 753 C C . PHE A 1 95 ? -16.867 2.784 4.702 1.00 94.06 95 PHE A C 1
ATOM 755 O O . PHE A 1 95 ? -16.709 3.191 5.853 1.00 94.06 95 PHE A O 1
ATOM 762 N N . MET A 1 96 ? -17.166 3.586 3.684 1.00 91.44 96 MET A N 1
ATOM 763 C CA . MET A 1 96 ? -17.580 4.964 3.892 1.00 91.44 96 MET A CA 1
ATOM 764 C C . MET A 1 96 ? -19.002 4.937 4.454 1.00 91.44 96 MET A C 1
ATOM 766 O O . MET A 1 96 ? -19.845 4.211 3.922 1.00 91.44 96 MET A O 1
ATOM 770 N N . ASP A 1 97 ? -19.236 5.675 5.537 1.00 81.75 97 ASP A N 1
ATOM 771 C CA . ASP A 1 97 ? -20.565 5.787 6.134 1.00 81.75 97 ASP A CA 1
ATOM 772 C C . ASP A 1 97 ? -21.527 6.343 5.060 1.00 81.75 97 ASP A C 1
ATOM 774 O O . ASP A 1 97 ? -21.187 7.293 4.350 1.00 81.75 97 ASP A O 1
ATOM 778 N N . SER A 1 98 ? -22.686 5.706 4.871 1.00 67.06 98 SER A N 1
ATOM 779 C CA . SER A 1 98 ? -23.724 6.215 3.970 1.00 67.06 98 SER A CA 1
ATOM 780 C C . SER A 1 98 ? -24.611 7.179 4.750 1.00 67.06 98 SER A C 1
ATOM 782 O O . SER A 1 98 ? -25.150 6.798 5.788 1.00 67.06 98 SER A O 1
ATOM 784 N N . ASP A 1 99 ? -24.815 8.393 4.228 1.00 55.97 99 ASP A N 1
ATOM 785 C CA . ASP A 1 99 ? -25.671 9.431 4.835 1.00 55.97 99 ASP A CA 1
ATOM 786 C C . ASP A 1 99 ? -27.125 8.966 5.097 1.00 55.97 99 ASP A C 1
ATOM 788 O O . ASP A 1 99 ? -27.877 9.612 5.826 1.00 55.97 99 ASP A O 1
ATOM 792 N N . ALA A 1 100 ? -27.534 7.825 4.530 1.00 51.19 100 ALA A N 1
ATOM 793 C CA . ALA A 1 100 ? -28.868 7.253 4.684 1.00 51.19 100 ALA A CA 1
ATOM 794 C C . ALA A 1 100 ? -29.157 6.672 6.083 1.00 51.19 100 ALA A C 1
ATOM 796 O O . ALA A 1 100 ? -30.323 6.559 6.452 1.00 51.19 100 ALA A O 1
ATOM 797 N N . GLU A 1 101 ? -28.140 6.314 6.876 1.00 51.84 101 GLU A N 1
ATOM 798 C CA . GLU A 1 101 ? -28.348 5.723 8.215 1.00 51.84 101 GLU A CA 1
ATOM 799 C C . GLU A 1 101 ? -28.524 6.782 9.326 1.00 51.84 101 GLU A C 1
ATOM 801 O O . GLU A 1 101 ? -28.899 6.453 10.451 1.00 51.84 101 GLU A O 1
ATOM 806 N N . SER A 1 102 ? -28.296 8.062 9.008 1.00 50.34 102 SER A N 1
ATOM 807 C CA . SER A 1 102 ? -28.397 9.206 9.932 1.00 50.34 102 SER A CA 1
ATOM 808 C C . SER A 1 102 ? -29.777 9.877 10.001 1.00 50.34 102 SER A C 1
ATOM 810 O O . SER A 1 102 ? -30.018 10.660 10.917 1.00 50.34 102 SER A O 1
ATOM 812 N N . GLU A 1 103 ? -30.689 9.590 9.069 1.00 48.47 103 GLU A N 1
ATOM 813 C CA . GLU A 1 103 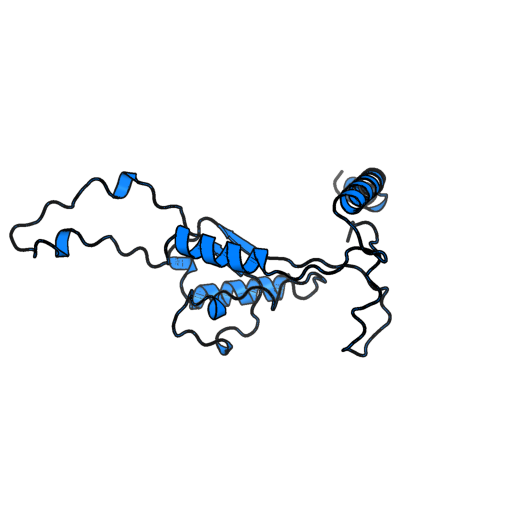? -31.962 10.327 8.925 1.00 48.47 103 GLU A CA 1
ATOM 814 C C . GLU A 1 103 ? -33.133 9.744 9.735 1.00 48.47 103 GLU A C 1
ATOM 816 O O . GLU A 1 103 ? -34.165 10.397 9.886 1.00 48.47 103 GLU A O 1
ATOM 821 N N . THR A 1 104 ? -33.011 8.538 10.300 1.00 50.53 104 THR A N 1
ATOM 822 C CA . THR A 1 104 ? -34.069 7.967 11.149 1.00 50.53 104 THR A CA 1
ATOM 823 C C . THR A 1 104 ? -33.665 8.014 12.620 1.00 50.53 104 THR A C 1
ATOM 825 O O . THR A 1 104 ? -33.002 7.085 13.088 1.00 50.53 104 THR A O 1
ATOM 828 N N . PRO A 1 105 ? -34.061 9.049 13.388 1.00 54.81 105 PRO A N 1
ATOM 829 C CA . PRO A 1 105 ? -33.911 9.002 14.834 1.00 54.81 105 PRO A CA 1
ATOM 830 C C . PRO A 1 105 ? -34.702 7.794 15.360 1.00 54.81 105 PRO A C 1
ATOM 832 O O . PRO A 1 105 ? -35.870 7.618 14.987 1.00 54.81 105 PRO A O 1
ATOM 835 N N . PRO A 1 106 ? -34.111 6.931 16.205 1.00 56.59 106 PRO A N 1
ATOM 836 C CA . PRO A 1 106 ? -34.859 5.833 16.790 1.00 56.59 106 PRO A CA 1
ATOM 837 C C . PRO A 1 106 ? -35.992 6.431 17.628 1.00 56.59 106 PRO A C 1
ATOM 839 O O . PRO A 1 106 ? -35.784 7.338 18.436 1.00 56.59 106 PRO A O 1
ATOM 842 N N . ARG A 1 107 ? -37.223 5.958 17.393 1.00 55.81 107 ARG A N 1
ATOM 843 C CA . ARG A 1 107 ? -38.402 6.367 18.166 1.00 55.81 107 ARG A CA 1
ATOM 844 C C . ARG A 1 107 ? -38.101 6.159 19.648 1.00 55.81 107 ARG A C 1
ATOM 846 O O . ARG A 1 107 ? -37.966 5.019 20.087 1.00 55.81 107 ARG A O 1
ATOM 853 N N . ALA A 1 108 ? -38.008 7.256 20.397 1.00 53.81 108 ALA A N 1
ATOM 854 C CA . ALA A 1 108 ? -37.838 7.222 21.840 1.00 53.81 108 ALA A CA 1
ATOM 855 C C . ALA A 1 108 ? -38.961 6.373 22.456 1.00 53.81 108 ALA A C 1
ATOM 857 O O . ALA A 1 108 ? -40.143 6.702 22.338 1.00 53.81 108 ALA A O 1
ATOM 858 N N . GLY A 1 109 ? -38.593 5.256 23.083 1.00 57.44 109 GLY A N 1
ATOM 859 C CA . GLY A 1 109 ? -39.514 4.494 23.917 1.00 57.44 109 GLY A CA 1
ATOM 860 C C . GLY A 1 109 ? -39.857 5.300 25.176 1.00 57.44 109 GLY A C 1
ATOM 861 O O . GLY A 1 109 ? -39.001 6.049 25.665 1.00 57.44 109 GLY A O 1
ATOM 862 N N . PRO A 1 110 ? -41.077 5.169 25.727 1.00 52.16 110 PRO A N 1
ATOM 863 C CA . PRO A 1 110 ? -41.461 5.861 26.952 1.00 52.16 110 PRO A CA 1
ATOM 864 C C . PRO A 1 110 ? -40.596 5.338 28.110 1.00 52.16 110 PRO A C 1
ATOM 866 O O . PRO A 1 110 ? -40.841 4.257 28.634 1.00 52.16 110 PRO A O 1
ATOM 869 N N . GLY A 1 111 ? -39.533 6.073 28.458 1.00 62.09 111 GLY A N 1
ATOM 870 C CA . GLY A 1 111 ? -38.616 5.734 29.553 1.00 62.09 111 GLY A CA 1
ATOM 871 C C . GLY A 1 111 ? -37.118 5.913 29.272 1.00 62.09 111 GLY A C 1
ATOM 872 O O . GLY A 1 111 ? -36.336 5.850 30.217 1.00 62.09 111 GLY A O 1
ATOM 873 N N . SER A 1 112 ? -36.684 6.160 28.027 1.00 62.12 112 SER A N 1
ATOM 874 C CA . SER A 1 112 ? -35.259 6.419 27.744 1.00 62.12 112 SER A CA 1
ATOM 875 C C . SER A 1 112 ? -34.915 7.901 27.892 1.00 62.12 112 SER A C 1
ATOM 877 O O . SER A 1 112 ? -35.640 8.752 27.374 1.00 62.12 112 SER A O 1
ATOM 879 N N . SER A 1 113 ? -33.782 8.217 28.522 1.00 67.81 113 SER A N 1
ATOM 880 C CA . SER A 1 113 ? -33.213 9.568 28.548 1.00 67.81 113 SER A CA 1
ATOM 881 C C . SER A 1 113 ? -33.104 10.122 27.116 1.00 67.81 113 SER A C 1
ATOM 883 O O . SER A 1 113 ? -32.649 9.393 26.231 1.00 67.81 113 SER A O 1
ATOM 885 N N . PRO A 1 114 ? -33.457 11.396 26.859 1.00 77.25 114 PRO A N 1
ATOM 886 C CA . PRO A 1 114 ? -33.565 11.934 25.497 1.00 77.25 114 PRO A CA 1
ATOM 887 C C . PRO A 1 114 ? -32.255 11.830 24.700 1.00 77.25 114 PRO A C 1
ATOM 889 O O . PRO A 1 114 ? -32.281 11.649 23.490 1.00 77.25 114 PRO A O 1
ATOM 892 N N . LEU A 1 115 ? -31.107 11.872 25.383 1.00 82.00 115 LEU A N 1
ATOM 893 C CA . LEU A 1 115 ? -29.785 11.742 24.765 1.00 82.00 115 LEU A CA 1
ATOM 894 C C . LEU A 1 115 ? -29.389 10.292 24.451 1.00 82.00 115 LEU A C 1
ATOM 896 O O . LEU A 1 115 ? -28.619 10.071 23.524 1.00 82.00 115 LEU A O 1
ATOM 900 N N . PHE A 1 116 ? -29.905 9.303 25.191 1.00 82.69 116 PHE A N 1
ATOM 901 C CA . PHE A 1 116 ? -29.552 7.894 24.980 1.00 82.69 116 PHE A CA 1
ATOM 902 C C . PHE A 1 116 ? -30.083 7.379 23.639 1.00 82.69 116 PHE A C 1
ATOM 904 O O . PHE A 1 116 ? -29.387 6.654 22.938 1.00 82.69 116 PHE A O 1
ATOM 911 N N . SER A 1 117 ? -31.281 7.824 23.246 1.00 80.88 117 SER A N 1
ATOM 912 C CA . SER A 1 117 ? -31.854 7.513 21.930 1.00 80.88 117 SER A CA 1
ATOM 913 C C . SER A 1 117 ? -31.072 8.147 20.769 1.00 80.88 117 SER A C 1
ATOM 915 O O . SER A 1 117 ? -31.173 7.679 19.647 1.00 80.88 117 SER A O 1
ATOM 917 N N . LEU A 1 118 ? -30.268 9.188 21.002 1.00 82.88 118 LEU A N 1
ATOM 918 C CA . LEU A 1 118 ? -29.469 9.832 19.950 1.00 82.88 118 LEU A CA 1
ATOM 919 C C . LEU A 1 118 ? -28.075 9.209 19.782 1.00 82.88 118 LEU A C 1
ATOM 921 O O . LEU A 1 118 ? -27.297 9.670 18.946 1.00 82.88 118 LEU A O 1
ATOM 925 N N . LEU A 1 119 ? -27.724 8.194 20.580 1.00 82.75 119 LEU A N 1
ATOM 926 C CA . LEU A 1 119 ? -26.420 7.550 20.475 1.00 82.75 119 LEU A CA 1
ATOM 927 C C . LEU A 1 119 ? -26.322 6.744 19.171 1.00 82.75 119 LEU A C 1
ATOM 929 O O . LEU A 1 119 ? -27.208 5.938 18.882 1.00 82.75 119 LEU A O 1
ATOM 933 N N . PRO A 1 120 ? -25.234 6.908 18.398 1.00 83.94 120 PRO A N 1
ATOM 934 C CA . PRO A 1 120 ? -25.026 6.117 17.197 1.00 83.94 120 PRO A CA 1
ATOM 935 C C . PRO A 1 120 ? -24.770 4.648 17.546 1.00 83.94 120 PRO A C 1
ATOM 937 O O . PRO A 1 120 ? -24.270 4.313 18.626 1.00 83.94 120 PRO A O 1
ATOM 940 N N . GLY A 1 121 ? -25.051 3.763 16.589 1.00 86.06 121 GLY A N 1
ATOM 941 C CA . GLY A 1 121 ? -24.694 2.352 16.695 1.00 86.06 121 GLY A CA 1
ATOM 942 C C . GLY A 1 121 ? -23.184 2.149 16.868 1.00 86.06 121 GLY A C 1
ATOM 943 O O . GLY A 1 121 ? -22.352 2.880 16.323 1.00 86.06 121 GLY A O 1
ATOM 944 N N . TYR A 1 122 ? -22.801 1.119 17.624 1.00 91.06 122 TYR A N 1
ATOM 945 C CA . TYR A 1 122 ? -21.395 0.765 17.788 1.00 91.06 122 TYR A CA 1
ATOM 946 C C . TYR A 1 122 ? -20.831 0.130 16.508 1.00 91.06 122 TYR A C 1
ATOM 948 O O . TYR A 1 122 ? -21.088 -1.037 16.211 1.00 91.06 122 TYR A O 1
ATOM 956 N N . ARG A 1 123 ? -19.998 0.881 15.781 1.00 89.81 123 ARG A N 1
ATOM 957 C CA . ARG A 1 123 ? -19.320 0.404 14.559 1.00 89.81 123 ARG A CA 1
ATOM 958 C C . ARG A 1 123 ? -18.086 -0.475 14.815 1.00 89.81 123 ARG A C 1
ATOM 960 O O . ARG A 1 123 ? -17.773 -1.363 14.029 1.00 89.81 123 ARG A O 1
ATOM 967 N N . GLY A 1 124 ? -17.379 -0.249 15.925 1.00 92.50 124 GLY A N 1
ATOM 968 C CA . GLY A 1 124 ? -16.180 -1.012 16.305 1.00 92.50 124 GLY A CA 1
ATOM 969 C C . GLY A 1 124 ? -14.920 -0.765 15.464 1.00 92.50 124 GLY A C 1
ATOM 970 O O . GLY A 1 124 ? -14.045 -1.621 15.415 1.00 92.50 124 GLY A O 1
ATOM 971 N N . HIS A 1 125 ? -14.812 0.397 14.819 1.00 94.38 125 HIS A N 1
ATOM 972 C CA . HIS A 1 125 ? -13.605 0.881 14.140 1.00 94.38 125 HIS A CA 1
ATOM 973 C C . HIS A 1 125 ? -13.562 2.423 14.144 1.00 94.38 125 HIS A C 1
ATOM 975 O O . HIS A 1 125 ? -14.571 3.061 14.461 1.00 94.38 125 HIS A O 1
ATOM 981 N N . PRO A 1 126 ? -12.429 3.072 13.820 1.00 94.56 126 PRO A N 1
ATOM 982 C CA . PRO A 1 126 ? -12.380 4.523 13.617 1.00 94.56 126 PRO A CA 1
ATOM 983 C C . PRO A 1 126 ? -13.170 4.971 12.376 1.00 94.56 126 PRO A C 1
ATOM 985 O O . PRO A 1 126 ? -13.516 4.156 11.522 1.00 94.56 126 PRO A O 1
ATOM 988 N N . SER A 1 127 ? -13.465 6.269 12.261 1.00 93.94 127 SER A N 1
ATOM 989 C CA . SER A 1 127 ? -14.196 6.793 11.099 1.00 93.94 127 SER A CA 1
ATOM 990 C C . SER A 1 127 ? -13.341 6.721 9.839 1.00 93.94 127 SER A C 1
ATOM 992 O O . SER A 1 127 ? -12.115 6.872 9.900 1.00 93.94 127 SER A O 1
ATOM 994 N N . PHE A 1 128 ? -14.001 6.568 8.689 1.00 95.38 128 PHE A N 1
ATOM 995 C CA . PHE A 1 128 ? -13.348 6.592 7.382 1.00 95.38 128 PHE A CA 1
ATOM 996 C C . PHE A 1 128 ? -12.456 7.833 7.218 1.00 95.38 128 PHE A C 1
ATOM 998 O O . PHE A 1 128 ? -11.270 7.714 6.916 1.00 95.38 128 PHE A O 1
ATOM 1005 N N . GLN A 1 129 ? -12.985 9.019 7.538 1.00 95.56 129 GLN A N 1
ATOM 1006 C CA . GLN A 1 129 ? -12.253 10.281 7.411 1.00 95.56 129 GLN A CA 1
ATOM 1007 C C . GLN A 1 129 ? -10.988 10.339 8.283 1.00 95.56 129 GLN A C 1
ATOM 1009 O O . GLN A 1 129 ? -9.954 10.848 7.845 1.00 95.56 129 GLN A O 1
ATOM 1014 N N . SER A 1 130 ? -11.041 9.800 9.508 1.00 95.00 130 SER A N 1
ATOM 1015 C CA . SER A 1 130 ? -9.876 9.759 10.401 1.00 95.00 130 SER A CA 1
ATOM 1016 C C . SER A 1 130 ? -8.772 8.866 9.832 1.00 95.00 130 SER A C 1
ATOM 1018 O O . SER A 1 130 ? -7.606 9.265 9.797 1.00 95.00 130 SER A O 1
ATOM 1020 N N . LEU A 1 131 ? -9.142 7.684 9.331 1.00 96.06 131 LEU A N 1
ATOM 1021 C CA . LEU A 1 131 ? -8.199 6.725 8.756 1.00 96.06 131 LEU A CA 1
ATOM 1022 C C . LEU A 1 131 ? -7.595 7.229 7.445 1.00 96.06 131 LEU A C 1
ATOM 1024 O O . LEU A 1 131 ? -6.382 7.149 7.276 1.00 96.06 131 LEU A O 1
ATOM 1028 N N . VAL A 1 132 ? -8.396 7.828 6.562 1.00 96.38 132 VAL A N 1
ATOM 1029 C CA . VAL A 1 132 ? -7.899 8.442 5.319 1.00 96.38 132 VAL A CA 1
ATOM 1030 C C . VAL A 1 132 ? -6.940 9.593 5.610 1.00 96.38 132 VAL A C 1
ATOM 1032 O O . VAL A 1 132 ? -5.911 9.705 4.947 1.00 96.38 132 VAL A O 1
ATOM 1035 N N . SER A 1 133 ? -7.237 10.429 6.609 1.00 96.56 133 SER A N 1
ATOM 1036 C CA . SER A 1 133 ? -6.333 11.508 7.025 1.00 96.56 133 SER A CA 1
ATOM 1037 C C . SER A 1 133 ? -4.985 10.959 7.505 1.00 96.56 133 SER A C 1
ATOM 1039 O O . SER A 1 133 ? -3.936 11.396 7.032 1.00 96.56 133 SER A O 1
ATOM 1041 N N . LYS A 1 134 ? -4.998 9.930 8.366 1.00 96.00 134 LYS A N 1
ATOM 1042 C CA . LYS A 1 134 ? -3.775 9.262 8.847 1.00 96.00 134 LYS A CA 1
ATOM 1043 C C . LYS A 1 134 ? -2.985 8.621 7.704 1.00 96.00 134 LYS A C 1
ATOM 1045 O O . LYS A 1 134 ? -1.782 8.850 7.607 1.00 96.00 134 LYS A O 1
ATOM 1050 N N . LEU A 1 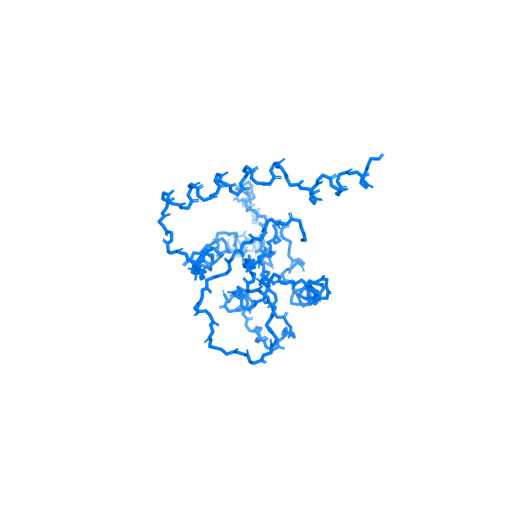135 ? -3.654 7.879 6.819 1.00 95.69 135 LEU A N 1
ATOM 1051 C CA . LEU A 1 135 ? -3.023 7.259 5.653 1.00 95.69 135 LEU A CA 1
ATOM 1052 C C . LEU A 1 135 ? -2.377 8.306 4.747 1.00 95.69 135 LEU A C 1
ATOM 1054 O O . LEU A 1 135 ? -1.230 8.142 4.345 1.00 95.69 135 LEU A O 1
ATOM 1058 N N . ARG A 1 136 ? -3.091 9.398 4.450 1.00 96.50 136 ARG A N 1
ATOM 1059 C CA . ARG A 1 136 ? -2.575 10.496 3.626 1.00 96.50 136 ARG A CA 1
ATOM 1060 C C . ARG A 1 136 ? -1.299 11.076 4.226 1.00 96.50 136 ARG A C 1
ATOM 1062 O O . ARG A 1 136 ? -0.316 11.217 3.505 1.00 96.50 136 ARG A O 1
ATOM 1069 N N . SER A 1 137 ? -1.299 11.369 5.526 1.00 95.25 137 SER A N 1
ATOM 1070 C CA . SER A 1 137 ? -0.120 11.897 6.217 1.00 95.25 137 SER A CA 1
ATOM 1071 C C . SER A 1 137 ? 1.072 10.943 6.134 1.00 95.25 137 SER A C 1
ATOM 1073 O O . SER A 1 137 ? 2.174 11.385 5.820 1.00 95.25 137 SER A O 1
ATOM 1075 N N . GLN A 1 138 ? 0.855 9.641 6.344 1.00 94.12 138 GLN A N 1
ATOM 1076 C CA . GLN A 1 138 ? 1.911 8.629 6.212 1.00 94.12 138 GLN A CA 1
ATOM 1077 C C . GLN A 1 138 ? 2.449 8.545 4.777 1.00 94.12 138 GLN A C 1
ATOM 1079 O O . GLN A 1 138 ? 3.651 8.667 4.562 1.00 94.12 138 GLN A O 1
ATOM 1084 N N . VAL A 1 139 ? 1.568 8.433 3.776 1.00 94.56 139 VAL A N 1
ATOM 1085 C CA . VAL A 1 139 ? 1.959 8.330 2.359 1.00 94.56 139 VAL A CA 1
ATOM 1086 C C . VAL A 1 139 ? 2.715 9.574 1.885 1.00 94.56 139 VAL A C 1
ATOM 1088 O O . VAL A 1 139 ? 3.721 9.452 1.189 1.00 94.56 139 VAL A O 1
ATOM 1091 N N . MET A 1 140 ? 2.278 10.775 2.271 1.00 95.56 140 MET A N 1
ATOM 1092 C CA . MET A 1 140 ? 2.951 12.020 1.879 1.00 95.56 140 MET A CA 1
ATOM 1093 C C . MET A 1 140 ? 4.317 12.211 2.556 1.00 95.56 140 MET A C 1
ATOM 1095 O O . MET A 1 140 ? 5.148 12.948 2.020 1.00 95.56 140 MET A O 1
ATOM 1099 N N . SER A 1 141 ? 4.548 11.535 3.686 1.00 93.94 141 SER A N 1
ATOM 1100 C CA . SER A 1 141 ? 5.796 11.583 4.462 1.00 93.94 141 SER A CA 1
ATOM 1101 C C . SER A 1 141 ? 6.798 10.490 4.068 1.00 93.94 141 SER A C 1
ATOM 1103 O O . SER A 1 141 ? 7.874 10.404 4.655 1.00 93.94 141 SER A O 1
ATOM 1105 N N . MET A 1 142 ? 6.463 9.653 3.082 1.00 93.00 142 MET A N 1
ATOM 1106 C CA . MET A 1 142 ? 7.340 8.588 2.599 1.00 93.00 142 MET A CA 1
ATOM 1107 C C . MET A 1 142 ? 8.661 9.134 2.047 1.00 93.00 142 MET A C 1
ATOM 1109 O O . MET A 1 142 ? 8.717 10.206 1.433 1.00 93.00 142 MET A O 1
ATOM 1113 N N . ALA A 1 143 ? 9.720 8.338 2.209 1.00 90.56 143 ALA A N 1
ATOM 1114 C CA . ALA A 1 143 ? 11.026 8.627 1.637 1.00 90.56 143 ALA A CA 1
ATOM 1115 C C . ALA A 1 143 ? 10.949 8.774 0.108 1.00 90.56 143 ALA A C 1
ATOM 1117 O O . ALA A 1 143 ? 10.212 8.060 -0.576 1.00 90.56 143 ALA A O 1
ATOM 1118 N N . ARG A 1 144 ? 11.757 9.690 -0.431 1.00 91.00 144 ARG A N 1
ATOM 1119 C CA . ARG A 1 144 ? 11.876 9.954 -1.872 1.00 91.00 144 ARG A CA 1
ATOM 1120 C C . ARG A 1 144 ? 13.292 9.609 -2.348 1.00 91.00 144 ARG A C 1
ATOM 1122 O O . ARG A 1 144 ? 14.050 10.524 -2.675 1.00 91.00 144 ARG A O 1
ATOM 1129 N N . PRO A 1 145 ? 13.691 8.320 -2.320 1.00 88.75 145 PRO A N 1
ATOM 1130 C CA . PRO A 1 145 ? 15.008 7.917 -2.790 1.00 88.75 145 PRO A CA 1
ATOM 1131 C C . PRO A 1 145 ? 15.132 8.187 -4.289 1.00 88.75 145 PRO A C 1
ATOM 1133 O O . PRO A 1 145 ? 14.141 8.228 -5.021 1.00 88.75 145 PRO A O 1
ATOM 1136 N N . GLN A 1 146 ? 16.363 8.360 -4.754 1.00 86.81 146 GLN A N 1
ATOM 1137 C CA . GLN A 1 146 ? 16.634 8.516 -6.178 1.00 86.81 146 GLN A CA 1
ATOM 1138 C C . GLN A 1 146 ? 16.243 7.229 -6.932 1.00 86.81 146 GLN A C 1
ATOM 1140 O O . GLN A 1 146 ? 16.379 6.124 -6.411 1.00 86.81 146 GLN A O 1
ATOM 1145 N N . LEU A 1 147 ? 15.738 7.366 -8.160 1.00 85.12 147 LEU A N 1
ATOM 1146 C CA . LEU A 1 147 ? 15.327 6.225 -8.997 1.00 85.12 147 LEU A CA 1
ATOM 1147 C C . LEU A 1 147 ? 16.419 5.782 -9.982 1.00 85.12 147 LEU A C 1
ATOM 1149 O O . LEU A 1 147 ? 16.287 4.740 -10.619 1.00 85.12 147 LEU A O 1
ATOM 1153 N N . SER A 1 148 ? 17.446 6.609 -10.174 1.00 80.50 148 SER A N 1
ATOM 1154 C CA . SER A 1 148 ? 18.522 6.387 -11.138 1.00 80.50 148 SER A CA 1
ATOM 1155 C C . SER A 1 148 ? 19.846 6.927 -10.593 1.00 80.50 148 SER A C 1
ATOM 1157 O O . SER A 1 148 ? 19.863 7.592 -9.556 1.00 80.50 148 SER A O 1
ATOM 1159 N N . HIS A 1 149 ? 20.949 6.695 -11.307 1.00 79.69 149 HIS A N 1
ATOM 1160 C CA . HIS A 1 149 ? 22.261 7.260 -10.966 1.00 79.69 149 HIS A CA 1
ATOM 1161 C C . HIS A 1 149 ? 22.325 8.795 -11.052 1.00 79.69 149 HIS A C 1
ATOM 1163 O O . HIS A 1 149 ? 23.272 9.393 -10.546 1.00 79.69 149 HIS A O 1
ATOM 1169 N N . THR A 1 150 ? 21.348 9.444 -11.692 1.00 85.25 150 THR A N 1
ATOM 1170 C CA . THR A 1 150 ? 21.255 10.903 -11.768 1.00 85.25 150 THR A CA 1
ATOM 1171 C C . THR A 1 150 ? 20.043 11.420 -11.006 1.00 85.25 150 THR A C 1
ATOM 1173 O O . THR A 1 150 ? 18.991 10.777 -10.950 1.00 85.25 150 THR A O 1
ATOM 1176 N N . ILE A 1 151 ? 20.191 12.618 -10.433 1.00 90.19 151 ILE A N 1
ATOM 1177 C CA . ILE A 1 151 ? 19.081 13.328 -9.800 1.00 90.19 151 ILE A CA 1
ATOM 1178 C C . ILE A 1 151 ? 18.102 13.762 -10.890 1.00 90.19 151 ILE A C 1
ATOM 1180 O O . ILE A 1 151 ? 18.460 14.490 -11.819 1.00 90.19 151 ILE A O 1
ATOM 1184 N N . LEU A 1 152 ? 16.858 13.299 -10.780 1.00 91.06 152 LEU A N 1
ATOM 1185 C CA . LEU A 1 152 ? 15.810 13.581 -11.755 1.00 91.06 152 LEU A CA 1
ATOM 1186 C C . LEU A 1 152 ? 14.948 14.766 -11.305 1.00 91.06 152 LEU A C 1
ATOM 1188 O O . LEU A 1 152 ? 14.577 14.883 -10.141 1.00 91.06 152 LEU A O 1
ATOM 1192 N N . THR A 1 153 ? 14.585 15.620 -12.260 1.00 95.81 153 THR A N 1
ATOM 1193 C CA . THR A 1 153 ? 13.481 16.583 -12.129 1.00 95.81 153 THR A CA 1
ATOM 1194 C C . THR A 1 153 ? 12.176 15.945 -12.609 1.00 95.81 153 THR A C 1
ATOM 1196 O O . THR A 1 153 ? 12.202 14.899 -13.257 1.00 95.81 153 THR A O 1
ATOM 1199 N N . GLU A 1 154 ? 11.030 16.589 -12.377 1.00 96.06 154 GLU A N 1
ATOM 1200 C CA . GLU A 1 154 ? 9.721 16.098 -12.849 1.00 96.06 154 GLU A CA 1
ATOM 1201 C C . GLU A 1 154 ? 9.683 15.870 -14.373 1.00 96.06 154 GLU A C 1
ATOM 1203 O O . GLU A 1 154 ? 9.153 14.864 -14.846 1.00 96.06 154 GLU A O 1
ATOM 1208 N N . LYS A 1 155 ? 10.328 16.752 -15.153 1.00 96.19 155 LYS A N 1
ATOM 1209 C CA . LYS A 1 155 ? 10.446 16.599 -16.615 1.00 96.19 155 LYS A CA 1
ATOM 1210 C C . LYS A 1 155 ? 11.339 15.419 -17.000 1.00 96.19 155 LYS A C 1
ATOM 1212 O O . LYS A 1 155 ? 10.974 14.615 -17.855 1.00 96.19 155 LYS A O 1
ATOM 1217 N N . ASN A 1 156 ? 12.500 15.287 -16.359 1.00 94.31 156 ASN A N 1
ATOM 1218 C CA . ASN A 1 156 ? 13.432 14.200 -16.665 1.00 94.31 156 ASN A CA 1
ATOM 1219 C C . ASN A 1 156 ? 12.868 12.837 -16.243 1.00 94.31 156 ASN A C 1
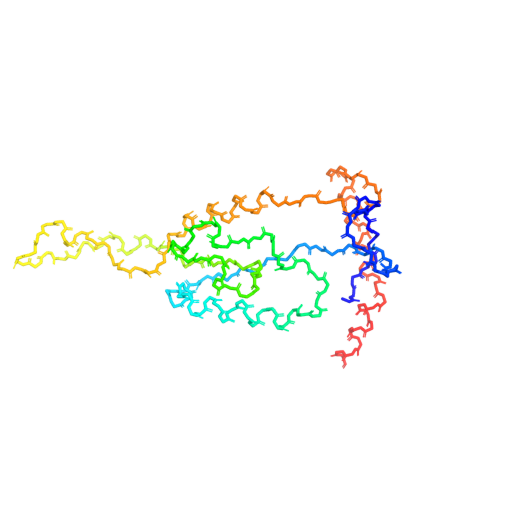ATOM 1221 O O . ASN A 1 156 ? 13.081 11.850 -16.945 1.00 94.31 156 ASN A O 1
ATOM 1225 N N . TRP A 1 157 ? 12.105 12.788 -15.147 1.00 95.44 157 TRP A N 1
ATOM 1226 C CA . TRP A 1 157 ? 11.371 11.598 -14.725 1.00 95.44 157 TRP A CA 1
ATOM 1227 C C . TRP A 1 157 ? 10.363 11.147 -15.789 1.00 95.44 157 TRP A C 1
ATOM 1229 O O . TRP A 1 157 ? 10.316 9.961 -16.110 1.00 95.44 157 TRP A O 1
ATOM 1239 N N . PHE A 1 158 ? 9.628 12.076 -16.408 1.00 96.31 158 PHE A N 1
ATOM 1240 C CA . PHE A 1 158 ? 8.697 11.748 -17.492 1.00 96.31 158 PHE A CA 1
ATOM 1241 C C . PHE A 1 158 ? 9.412 11.139 -18.711 1.00 96.31 158 PHE A C 1
ATOM 1243 O O . PHE A 1 158 ? 9.002 10.095 -19.223 1.00 96.31 158 PHE A O 1
ATOM 1250 N N . HIS A 1 159 ? 10.529 11.735 -19.145 1.00 95.12 159 HIS A N 1
ATOM 1251 C CA . HIS A 1 159 ? 11.338 11.179 -20.237 1.00 95.12 159 HIS A CA 1
ATOM 1252 C C . HIS A 1 159 ? 11.931 9.806 -19.891 1.00 95.12 159 HIS A C 1
ATOM 1254 O O . HIS A 1 159 ? 11.986 8.917 -20.746 1.00 95.12 159 HIS A O 1
ATOM 1260 N N . TYR A 1 160 ? 12.353 9.615 -18.640 1.00 93.00 160 TYR A N 1
ATOM 1261 C CA . TYR A 1 160 ? 12.826 8.327 -18.143 1.00 93.00 160 TYR A CA 1
ATOM 1262 C C . TYR A 1 160 ? 11.715 7.269 -18.190 1.00 93.00 160 TYR A C 1
ATOM 1264 O O . TYR A 1 160 ? 11.928 6.192 -18.746 1.00 93.00 160 TYR A O 1
ATOM 1272 N N . ALA A 1 161 ? 10.513 7.592 -17.705 1.00 94.06 161 ALA A N 1
ATOM 1273 C CA . ALA A 1 161 ? 9.362 6.692 -17.729 1.00 94.06 161 ALA A CA 1
ATOM 1274 C C . ALA A 1 161 ? 8.984 6.263 -19.158 1.00 94.06 161 ALA A C 1
ATOM 1276 O O . ALA A 1 161 ? 8.757 5.077 -19.400 1.00 94.06 161 ALA A O 1
ATOM 1277 N N . ALA A 1 162 ? 8.992 7.196 -20.118 1.00 94.25 162 ALA A N 1
ATOM 1278 C CA . ALA A 1 162 ? 8.735 6.889 -21.526 1.00 94.25 162 ALA A CA 1
ATOM 1279 C C . ALA A 1 162 ? 9.747 5.875 -22.091 1.00 94.25 162 ALA A C 1
ATOM 1281 O O . ALA A 1 162 ? 9.361 4.886 -22.716 1.00 94.25 162 ALA A O 1
ATOM 1282 N N . ARG A 1 163 ? 11.041 6.063 -21.795 1.00 92.31 163 ARG A N 1
ATOM 1283 C CA . ARG A 1 163 ? 12.099 5.129 -22.209 1.00 92.31 163 ARG A CA 1
ATOM 1284 C C . ARG A 1 163 ? 11.918 3.741 -21.591 1.00 92.31 163 ARG A C 1
ATOM 1286 O O . ARG A 1 163 ? 12.074 2.742 -22.292 1.00 92.31 163 ARG A O 1
ATOM 1293 N N . ILE A 1 164 ? 11.587 3.669 -20.299 1.00 92.06 164 ILE A N 1
ATOM 1294 C CA . ILE A 1 164 ? 11.324 2.393 -19.617 1.00 92.06 164 ILE A CA 1
ATOM 1295 C C . ILE A 1 164 ? 10.136 1.677 -20.266 1.00 92.06 164 ILE A C 1
ATOM 1297 O O . ILE A 1 164 ? 10.226 0.482 -20.541 1.00 92.06 164 ILE A O 1
ATOM 1301 N N . TRP A 1 165 ? 9.056 2.396 -20.576 1.00 94.00 165 TRP A N 1
ATOM 1302 C CA . TRP A 1 165 ? 7.880 1.824 -21.233 1.00 94.00 165 TRP A CA 1
ATOM 1303 C C . TRP A 1 165 ? 8.189 1.233 -22.615 1.00 94.00 165 TRP A C 1
ATOM 1305 O O . TRP A 1 165 ? 7.740 0.129 -22.937 1.00 94.00 165 TRP A O 1
ATOM 1315 N N . ASP A 1 166 ? 8.993 1.924 -23.425 1.00 92.75 166 ASP A N 1
ATOM 1316 C CA . ASP A 1 166 ? 9.437 1.398 -24.719 1.00 92.75 166 ASP A CA 1
ATOM 1317 C C . ASP A 1 166 ? 10.310 0.144 -24.578 1.00 92.75 166 ASP A C 1
ATOM 1319 O O . ASP A 1 166 ? 10.194 -0.774 -25.395 1.00 92.75 166 ASP A O 1
ATOM 1323 N N . GLY A 1 167 ? 11.124 0.066 -23.521 1.00 90.56 167 GLY A N 1
ATOM 1324 C CA . GLY A 1 167 ? 11.880 -1.136 -23.166 1.00 90.56 167 GLY A CA 1
ATOM 1325 C C . GLY A 1 167 ? 10.984 -2.302 -22.739 1.00 90.56 167 GLY A C 1
ATOM 1326 O O . GLY A 1 167 ? 11.163 -3.419 -23.219 1.00 90.56 167 GLY A O 1
ATOM 1327 N N . VAL A 1 168 ? 9.975 -2.048 -21.898 1.00 93.00 168 VAL A N 1
ATOM 1328 C CA . VAL A 1 168 ? 9.021 -3.074 -21.436 1.00 93.00 168 VAL A CA 1
ATOM 1329 C C . VAL A 1 168 ? 8.255 -3.687 -22.609 1.00 93.00 168 VAL A C 1
ATOM 1331 O O . VAL A 1 168 ? 8.156 -4.910 -22.692 1.00 93.00 168 VAL A O 1
ATOM 1334 N N . LYS A 1 169 ? 7.777 -2.868 -23.556 1.00 90.81 169 LYS A N 1
ATOM 1335 C CA . LYS A 1 169 ? 7.063 -3.352 -24.754 1.00 90.81 169 LYS A CA 1
ATOM 1336 C C . LYS A 1 169 ? 7.901 -4.304 -25.616 1.00 90.81 169 LYS A C 1
ATOM 1338 O O . LYS A 1 169 ? 7.339 -5.155 -26.295 1.00 90.81 169 LYS A O 1
ATOM 1343 N N . LYS A 1 170 ? 9.229 -4.161 -25.598 1.00 91.50 170 LYS A N 1
ATOM 1344 C CA . LYS A 1 170 ? 10.178 -4.989 -26.362 1.00 91.50 170 LYS A CA 1
ATOM 1345 C C . LYS A 1 170 ? 10.879 -6.044 -25.490 1.00 91.50 170 LYS A C 1
ATOM 1347 O O . LYS A 1 170 ? 11.883 -6.610 -25.914 1.00 91.50 170 LYS A O 1
ATOM 1352 N N . SER A 1 171 ? 10.385 -6.291 -24.274 1.00 91.81 171 SER A N 1
ATOM 1353 C CA . SER A 1 171 ? 11.030 -7.171 -23.295 1.00 91.81 171 SER A CA 1
ATOM 1354 C C . SER A 1 171 ? 10.993 -8.640 -23.718 1.00 91.81 171 SER A C 1
ATOM 1356 O O . SER A 1 171 ? 9.923 -9.213 -23.938 1.00 91.81 171 SER A O 1
ATOM 1358 N N . SER A 1 172 ? 12.168 -9.273 -23.761 1.00 91.75 172 SER A N 1
ATOM 1359 C CA . SER A 1 172 ? 12.311 -10.709 -24.016 1.00 91.75 172 SER A CA 1
ATOM 1360 C C . SER A 1 172 ? 11.718 -11.559 -22.891 1.00 91.75 172 SER A C 1
ATOM 1362 O O . SER A 1 172 ? 11.013 -12.521 -23.179 1.00 91.75 172 SER A O 1
ATOM 1364 N N . ALA A 1 173 ? 11.928 -11.172 -21.629 1.00 91.62 173 ALA A N 1
ATOM 1365 C CA . ALA A 1 173 ? 11.418 -11.898 -20.463 1.00 91.62 173 ALA A CA 1
ATOM 1366 C C . ALA A 1 173 ? 9.881 -11.917 -20.417 1.00 91.62 173 ALA A C 1
ATOM 1368 O O . ALA A 1 173 ? 9.271 -12.927 -20.071 1.00 91.62 173 ALA A O 1
ATOM 1369 N N . LEU A 1 174 ? 9.238 -10.809 -20.808 1.00 91.69 174 LEU A N 1
ATOM 1370 C CA . LEU A 1 174 ? 7.778 -10.746 -20.898 1.00 91.69 174 LEU A CA 1
ATOM 1371 C C . LEU A 1 174 ? 7.258 -11.643 -22.031 1.00 91.69 174 LEU A C 1
ATOM 1373 O O . LEU A 1 174 ? 6.271 -12.354 -21.848 1.00 91.69 174 LEU A O 1
ATOM 1377 N N . ALA A 1 175 ? 7.941 -11.653 -23.180 1.00 91.31 175 ALA A N 1
ATOM 1378 C CA . ALA A 1 175 ? 7.595 -12.531 -24.295 1.00 91.31 175 ALA A CA 1
ATOM 1379 C C . ALA A 1 175 ? 7.766 -14.019 -23.944 1.00 91.31 175 ALA A C 1
ATOM 1381 O O . ALA A 1 175 ? 6.936 -14.835 -24.331 1.00 91.31 175 ALA A O 1
ATOM 1382 N N . GLU A 1 176 ? 8.811 -14.376 -23.199 1.00 94.31 176 GLU A N 1
ATOM 1383 C CA . GLU A 1 176 ? 9.037 -15.741 -22.719 1.00 94.31 176 GLU A CA 1
ATOM 1384 C C . GLU A 1 176 ? 7.943 -16.195 -21.750 1.00 94.31 176 GLU A C 1
ATOM 1386 O O . GLU A 1 176 ? 7.354 -17.253 -21.957 1.00 94.31 176 GLU A O 1
ATOM 1391 N N . TYR A 1 177 ? 7.591 -15.361 -20.766 1.00 94.31 177 TYR A N 1
ATOM 1392 C CA . TYR A 1 177 ? 6.487 -15.655 -19.851 1.00 94.31 177 TYR A CA 1
ATOM 1393 C C . TYR A 1 177 ? 5.152 -15.836 -20.590 1.00 94.31 177 TYR A C 1
ATOM 1395 O O . TYR A 1 177 ? 4.391 -16.747 -20.277 1.00 94.31 177 TYR A O 1
ATOM 1403 N N . SER A 1 178 ? 4.891 -15.019 -21.617 1.00 93.00 178 SER A N 1
ATOM 1404 C CA . SER A 1 178 ? 3.698 -15.150 -22.465 1.00 93.00 178 SER A CA 1
ATOM 1405 C C . SER A 1 178 ? 3.627 -16.508 -23.176 1.00 93.00 178 SER A C 1
ATOM 1407 O O . SER A 1 178 ? 2.561 -17.113 -23.241 1.00 93.00 178 SER A O 1
ATOM 1409 N N . ARG A 1 179 ? 4.764 -17.038 -23.653 1.00 95.50 179 ARG A N 1
ATOM 1410 C CA . ARG A 1 179 ? 4.812 -18.362 -24.301 1.00 95.50 179 ARG A CA 1
ATOM 1411 C C . ARG A 1 179 ? 4.511 -19.515 -23.347 1.00 95.50 179 ARG A C 1
ATOM 1413 O O . ARG A 1 179 ? 4.052 -20.543 -23.811 1.00 95.50 179 ARG A O 1
ATOM 1420 N N . LEU A 1 180 ? 4.774 -19.362 -22.049 1.00 95.12 180 LEU A N 1
ATOM 1421 C CA . LEU A 1 180 ? 4.473 -20.394 -21.048 1.00 95.12 180 LEU A CA 1
ATOM 1422 C C . LEU A 1 180 ? 2.977 -20.493 -20.711 1.00 95.12 180 LEU A C 1
ATOM 1424 O O . LEU A 1 180 ? 2.558 -21.466 -20.090 1.00 95.12 180 LEU A O 1
ATOM 1428 N N . LEU A 1 181 ? 2.191 -19.475 -21.071 1.00 93.25 181 LEU A N 1
ATOM 1429 C CA . LEU A 1 181 ? 0.751 -19.395 -20.813 1.00 93.25 181 LEU A CA 1
ATOM 1430 C C . LEU A 1 181 ? -0.109 -19.785 -22.028 1.00 93.25 181 LEU A C 1
ATOM 1432 O O . LEU A 1 181 ? -1.327 -19.878 -21.878 1.00 93.25 181 LEU A O 1
ATOM 1436 N N . ALA A 1 182 ? 0.503 -19.945 -23.206 1.00 70.38 182 ALA A N 1
ATOM 1437 C CA . ALA A 1 182 ? -0.151 -20.287 -24.471 1.00 70.38 182 ALA A CA 1
ATOM 1438 C C . ALA A 1 182 ? -0.027 -21.785 -24.768 1.00 70.38 182 ALA A C 1
ATOM 1440 O O . ALA A 1 182 ? -1.021 -22.352 -25.273 1.00 70.38 182 ALA A O 1
#